Protein AF-A0A2V8DHQ2-F1 (afdb_monomer)

Radius of gyration: 13.89 Å; Cα contacts (8 Å, |Δi|>4): 43; chains: 1; bounding box: 27×40×33 Å

Mean predicted aligned error: 12.36 Å

pLDDT: mean 70.22, std 13.14, range [48.72, 85.75]

Sequence (61 aa):
MGTVLAAPRVQADDDEHSSSDESRIEVGLQIAPVPLDYAKHERKLVGLGSYIVNAVIGCNG

Foldseek 3Di:
DDDDPPDPPDDPDPPDDDPVLVVQLVVLCVQQPDHDDDDPVCSSVNSNVSSCVRPVVPDDD

Nearest PDB structures (foldseek):
  2jdi-assembly1_H  TM=3.259E-01  e=7.084E+00  Bos taurus

Secondary structure (DSSP, 8-state):
------------------HHHHHHHHHHHHS-SSPPP--TTTHHHHHHHHHHHHHGGG---

Solvent-accessible surface area (backbone atoms only — not comparable to full-atom values): 4014 Å² total; per-residue (Å²): 139,84,82,80,78,79,70,83,80,81,74,84,79,84,74,75,87,49,76,63,55,60,52,38,17,54,48,9,58,68,67,42,94,56,90,81,88,71,56,85,88,41,46,60,61,53,10,38,51,37,20,46,68,68,57,56,67,74,70,80,130

Structure (mmCIF, N/CA/C/O backbone):
data_AF-A0A2V8DHQ2-F1
#
_entry.id   AF-A0A2V8DHQ2-F1
#
loop_
_atom_site.group_PDB
_atom_site.id
_atom_site.type_symbol
_atom_site.label_atom_id
_atom_site.label_alt_id
_atom_site.label_comp_id
_atom_site.label_asym_id
_atom_site.label_entity_id
_atom_site.label_seq_id
_atom_site.pdbx_PDB_ins_code
_atom_site.Cartn_x
_atom_site.Cartn_y
_atom_site.Cartn_z
_atom_site.occupancy
_atom_site.B_iso_or_equiv
_atom_site.auth_seq_id
_atom_site.auth_comp_id
_atom_site.auth_asym_id
_atom_site.auth_atom_id
_atom_site.pdbx_PDB_model_num
ATOM 1 N N . MET A 1 1 ? -13.923 -34.156 -12.152 1.00 48.72 1 MET A N 1
ATOM 2 C CA . MET A 1 1 ? -12.475 -33.915 -11.991 1.00 48.72 1 MET A CA 1
ATOM 3 C C . MET A 1 1 ? -12.290 -32.424 -11.751 1.00 48.72 1 MET A C 1
ATOM 5 O O . MET A 1 1 ? -12.401 -31.663 -12.699 1.00 48.72 1 MET A O 1
ATOM 9 N N . GLY A 1 2 ? -12.186 -31.993 -10.491 1.00 49.38 2 GLY A N 1
ATOM 10 C CA . GLY A 1 2 ? -12.064 -30.576 -10.130 1.00 49.38 2 GLY A CA 1
ATOM 11 C C . GLY A 1 2 ? -10.602 -30.227 -9.887 1.00 49.38 2 GLY A C 1
ATOM 12 O O . GLY A 1 2 ? -9.970 -30.831 -9.025 1.00 49.38 2 GLY A O 1
ATOM 13 N N . THR A 1 3 ? -10.050 -29.301 -10.662 1.00 62.50 3 THR A N 1
ATOM 14 C CA . THR A 1 3 ? -8.689 -28.799 -10.464 1.00 62.50 3 THR A CA 1
ATOM 15 C C . THR A 1 3 ? -8.690 -27.814 -9.302 1.00 62.50 3 THR A C 1
ATOM 17 O O . THR A 1 3 ? -9.268 -26.732 -9.403 1.00 62.50 3 THR A O 1
ATOM 20 N N . VAL A 1 4 ? -8.056 -28.184 -8.191 1.00 65.12 4 VAL A N 1
ATOM 21 C CA . VAL A 1 4 ? -7.780 -27.251 -7.097 1.00 65.12 4 VAL A CA 1
ATOM 22 C C . VAL A 1 4 ? -6.664 -26.328 -7.579 1.00 65.12 4 VAL A C 1
ATOM 24 O O . VAL A 1 4 ? -5.519 -26.752 -7.715 1.00 65.12 4 VAL A O 1
ATOM 27 N N . LEU A 1 5 ? -7.010 -25.083 -7.900 1.00 62.03 5 LEU A N 1
ATOM 28 C CA . LEU A 1 5 ? -6.034 -24.030 -8.163 1.00 62.03 5 LEU A CA 1
ATOM 29 C C . LEU A 1 5 ? -5.307 -23.759 -6.843 1.00 62.03 5 LEU A C 1
ATOM 31 O O . LEU A 1 5 ? -5.858 -23.133 -5.938 1.00 62.03 5 LEU A O 1
ATOM 35 N N . ALA A 1 6 ? -4.096 -24.295 -6.699 1.00 63.91 6 ALA A N 1
ATOM 36 C CA . ALA A 1 6 ? -3.235 -23.979 -5.572 1.00 63.91 6 ALA A CA 1
ATOM 37 C C . ALA A 1 6 ? -2.818 -22.509 -5.701 1.00 63.91 6 ALA A C 1
ATOM 39 O O . ALA A 1 6 ? -1.919 -22.174 -6.469 1.00 63.91 6 ALA A O 1
ATOM 40 N N . ALA A 1 7 ? -3.511 -21.622 -4.985 1.00 59.16 7 ALA A N 1
ATOM 41 C CA . ALA A 1 7 ? -3.043 -20.257 -4.819 1.00 59.16 7 ALA A CA 1
ATOM 42 C C . ALA A 1 7 ? -1.679 -20.311 -4.108 1.00 59.16 7 ALA A C 1
ATOM 44 O O . ALA A 1 7 ? -1.557 -21.031 -3.107 1.00 59.16 7 ALA A O 1
ATOM 45 N N . PRO A 1 8 ? -0.649 -19.603 -4.606 1.00 56.44 8 PRO A N 1
ATOM 46 C CA . PRO A 1 8 ? 0.626 -19.535 -3.916 1.00 56.44 8 PRO A CA 1
ATOM 47 C C . PRO A 1 8 ? 0.368 -18.961 -2.525 1.00 56.44 8 PRO A C 1
ATOM 49 O O . PRO A 1 8 ? -0.181 -17.871 -2.365 1.00 56.44 8 PRO A O 1
ATOM 52 N N . ARG A 1 9 ? 0.708 -19.743 -1.504 1.00 52.97 9 ARG A N 1
ATOM 53 C CA . ARG A 1 9 ? 0.638 -19.302 -0.117 1.00 52.97 9 ARG A CA 1
ATOM 54 C C . ARG A 1 9 ? 1.848 -18.411 0.114 1.00 52.97 9 ARG A C 1
ATOM 56 O O . ARG A 1 9 ? 2.937 -18.917 0.355 1.00 52.97 9 ARG A O 1
ATOM 63 N N . VAL A 1 10 ? 1.668 -17.101 -0.047 1.00 49.84 10 VAL A N 1
ATOM 64 C CA . VAL A 1 10 ? 2.655 -16.117 0.403 1.00 49.84 10 VAL A CA 1
ATOM 65 C C . VAL A 1 10 ? 2.614 -16.118 1.926 1.00 49.84 10 VAL A C 1
ATOM 67 O O . VAL A 1 10 ? 1.591 -15.808 2.535 1.00 49.84 10 VAL A O 1
ATOM 70 N N . GLN A 1 11 ? 3.714 -16.553 2.529 1.00 52.69 11 GLN A N 1
ATOM 71 C CA . GLN A 1 11 ? 3.967 -16.390 3.949 1.00 52.69 11 GLN A CA 1
ATOM 72 C C . GLN A 1 11 ? 4.708 -15.062 4.100 1.00 52.69 11 GLN A C 1
ATOM 74 O O . GLN A 1 11 ? 5.722 -14.856 3.437 1.00 52.69 11 GLN A O 1
ATOM 79 N N . ALA A 1 12 ? 4.155 -14.136 4.883 1.00 53.81 12 ALA A N 1
ATOM 80 C CA . ALA A 1 12 ? 4.875 -12.926 5.252 1.00 53.81 12 ALA A CA 1
ATOM 81 C C . ALA A 1 12 ? 5.967 -13.345 6.242 1.00 53.81 12 ALA A C 1
ATOM 83 O O . ALA A 1 12 ? 5.658 -13.744 7.363 1.00 53.81 12 ALA A O 1
ATOM 84 N N . ASP A 1 13 ? 7.213 -13.354 5.776 1.00 50.88 13 ASP A N 1
ATOM 85 C CA . ASP A 1 13 ? 8.379 -13.540 6.631 1.00 50.88 13 ASP A CA 1
ATOM 86 C C . ASP A 1 13 ? 8.538 -12.259 7.460 1.00 50.88 13 ASP A C 1
ATOM 88 O O . ASP A 1 13 ? 8.814 -11.187 6.919 1.00 50.88 13 ASP A O 1
ATOM 92 N N . ASP A 1 14 ? 8.248 -12.352 8.758 1.00 53.41 14 ASP A N 1
ATOM 93 C CA . ASP A 1 14 ? 8.398 -11.274 9.746 1.00 53.41 14 ASP A CA 1
ATOM 94 C C . ASP A 1 14 ? 9.879 -11.207 10.176 1.00 53.41 14 ASP A C 1
ATOM 96 O O . ASP A 1 14 ? 10.220 -11.303 11.355 1.00 53.41 14 ASP A O 1
ATOM 100 N N . ASP A 1 15 ? 10.783 -11.141 9.193 1.00 49.16 15 ASP A N 1
ATOM 101 C CA . ASP A 1 15 ? 12.215 -10.989 9.436 1.00 49.16 15 ASP A CA 1
ATOM 102 C C . ASP A 1 15 ? 12.468 -9.528 9.844 1.00 49.16 15 ASP A C 1
ATOM 104 O O . ASP A 1 15 ? 12.377 -8.577 9.064 1.00 49.16 15 ASP A O 1
ATOM 108 N N . GLU A 1 16 ? 12.665 -9.376 11.148 1.00 57.53 16 GLU A N 1
ATOM 109 C CA . GLU A 1 16 ? 12.865 -8.165 11.928 1.00 57.53 16 GLU A CA 1
ATOM 110 C C . GLU A 1 16 ? 13.499 -6.949 11.206 1.00 57.53 16 GLU A C 1
ATOM 112 O O . GLU A 1 16 ? 14.637 -6.959 10.744 1.00 57.53 16 GLU A O 1
ATOM 117 N N . HIS A 1 17 ? 12.823 -5.799 11.332 1.00 50.00 17 HIS A N 1
ATOM 118 C CA . HIS A 1 17 ? 13.476 -4.498 11.558 1.00 50.00 17 HIS A CA 1
ATOM 119 C C . HIS A 1 17 ? 14.343 -3.887 10.437 1.00 50.00 17 HIS A C 1
ATOM 121 O O . HIS A 1 17 ? 15.300 -3.164 10.718 1.00 50.00 17 HIS A O 1
ATOM 127 N N . SER A 1 18 ? 13.987 -4.037 9.161 1.00 53.84 18 SER A N 1
ATOM 128 C CA . SER A 1 18 ? 14.566 -3.171 8.126 1.00 53.84 18 SER A CA 1
ATOM 129 C C . SER A 1 18 ? 13.732 -1.895 7.980 1.00 53.84 18 SER A C 1
ATOM 131 O O . SER A 1 18 ? 12.550 -1.952 7.661 1.00 53.84 18 SER A O 1
ATOM 133 N N . SER A 1 19 ? 14.330 -0.710 8.144 1.00 58.81 19 SER A N 1
ATOM 134 C CA . SER A 1 19 ? 13.707 0.593 7.804 1.00 58.81 19 SER A CA 1
ATOM 135 C C . SER A 1 19 ? 13.108 0.626 6.379 1.00 58.81 19 SER A C 1
ATOM 137 O O . SER A 1 19 ? 12.240 1.449 6.068 1.00 58.81 19 SER A O 1
ATOM 139 N N . SER A 1 20 ? 13.544 -0.307 5.527 1.00 65.25 20 SER A N 1
ATOM 140 C CA . SER A 1 20 ? 12.978 -0.569 4.210 1.00 65.25 20 SER A CA 1
ATOM 141 C C . SER A 1 20 ? 11.517 -1.033 4.267 1.00 65.25 20 SER A C 1
ATOM 143 O O . SER A 1 20 ? 10.718 -0.561 3.465 1.00 65.25 20 SER A O 1
ATOM 145 N N . ASP A 1 21 ? 11.125 -1.878 5.221 1.00 70.94 21 ASP A N 1
ATOM 146 C CA . ASP A 1 2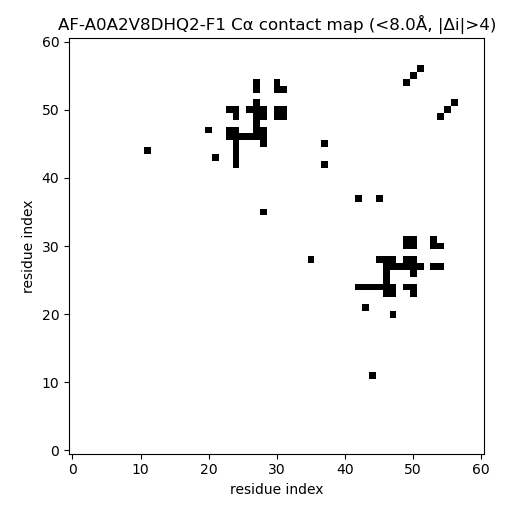1 ? 9.757 -2.400 5.316 1.00 70.94 21 ASP A CA 1
ATOM 147 C C . ASP A 1 21 ? 8.766 -1.353 5.807 1.00 70.94 21 ASP A C 1
ATOM 149 O O . ASP A 1 21 ? 7.688 -1.238 5.238 1.00 70.94 21 ASP A O 1
ATOM 153 N N . GLU A 1 22 ? 9.140 -0.505 6.767 1.00 78.69 22 GLU A N 1
ATOM 154 C CA . GLU A 1 22 ? 8.306 0.643 7.162 1.00 78.69 22 GLU A CA 1
ATOM 155 C C . GLU A 1 22 ? 8.055 1.590 5.979 1.00 78.69 22 GLU A C 1
ATOM 157 O O . GLU A 1 22 ? 6.921 2.015 5.753 1.00 78.69 22 GLU A O 1
ATOM 162 N N . SER A 1 23 ? 9.088 1.840 5.166 1.00 80.00 23 SER A N 1
ATOM 163 C CA . SER A 1 23 ? 8.965 2.659 3.953 1.00 80.00 2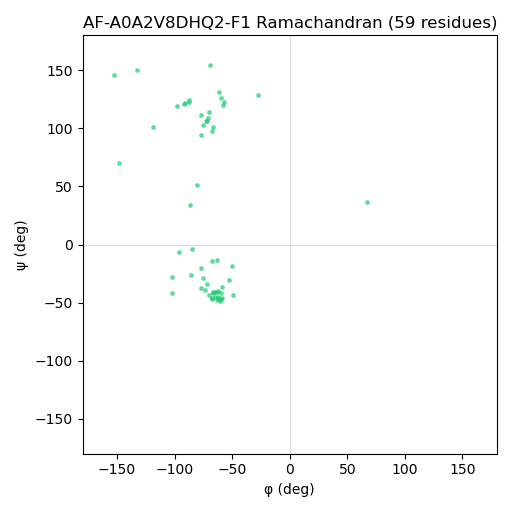3 SER A CA 1
ATOM 164 C C . SER A 1 23 ? 8.052 1.997 2.917 1.00 80.00 23 SER A C 1
ATOM 166 O O . SER A 1 23 ? 7.219 2.657 2.300 1.00 80.00 23 SER A O 1
ATOM 168 N N . ARG A 1 24 ? 8.163 0.675 2.736 1.00 83.44 24 ARG A N 1
ATOM 169 C CA . ARG A 1 24 ? 7.294 -0.103 1.838 1.00 83.44 24 ARG A CA 1
ATOM 170 C C . ARG A 1 24 ? 5.854 -0.132 2.325 1.00 83.44 24 ARG A C 1
ATOM 172 O O . ARG A 1 24 ? 4.953 0.034 1.514 1.00 83.44 24 ARG A O 1
ATOM 179 N N . ILE A 1 25 ? 5.629 -0.283 3.627 1.00 83.25 25 ILE A N 1
ATOM 180 C CA . ILE A 1 25 ? 4.306 -0.228 4.254 1.00 83.25 25 ILE A CA 1
ATOM 181 C C . ILE A 1 25 ? 3.674 1.139 4.002 1.00 83.25 25 ILE A C 1
ATOM 183 O O . ILE A 1 25 ? 2.529 1.208 3.565 1.00 83.25 25 ILE A O 1
ATOM 187 N N . GLU A 1 26 ? 4.404 2.230 4.232 1.00 84.44 26 GLU A N 1
ATOM 188 C CA . GLU A 1 26 ? 3.902 3.582 3.983 1.00 84.44 26 GLU A CA 1
ATOM 189 C C . GLU A 1 26 ? 3.568 3.809 2.505 1.00 84.44 26 GLU A C 1
ATOM 191 O O . GLU A 1 26 ? 2.486 4.305 2.189 1.00 84.44 26 GLU A O 1
ATOM 196 N N . VAL A 1 27 ? 4.448 3.389 1.594 1.00 84.38 27 VAL A N 1
ATOM 197 C CA . VAL A 1 27 ? 4.196 3.472 0.151 1.00 84.38 27 VAL A CA 1
ATOM 198 C C . VAL A 1 27 ? 2.989 2.620 -0.235 1.00 84.38 27 VAL A C 1
ATOM 200 O O . VAL A 1 27 ? 2.112 3.112 -0.931 1.00 84.38 27 VAL A O 1
ATOM 203 N N . GLY A 1 28 ? 2.886 1.384 0.250 1.00 84.31 28 GLY A N 1
ATOM 204 C CA . GLY A 1 28 ? 1.771 0.480 -0.029 1.00 84.31 28 GLY A CA 1
ATOM 205 C C . GLY A 1 28 ? 0.416 1.028 0.401 1.00 84.31 28 GLY A C 1
ATOM 206 O O . GLY A 1 28 ? -0.574 0.849 -0.307 1.00 84.31 28 GLY A O 1
ATOM 207 N N . LEU A 1 29 ? 0.370 1.744 1.524 1.00 85.75 29 LEU A N 1
ATOM 208 C CA . LEU A 1 29 ? -0.833 2.437 1.985 1.00 85.75 29 LEU A CA 1
ATOM 209 C C . LEU A 1 29 ? -1.164 3.669 1.130 1.00 85.75 29 LEU A C 1
ATOM 211 O O . LEU A 1 29 ? -2.338 3.959 0.927 1.00 85.75 29 LEU A O 1
ATOM 215 N N . GLN A 1 30 ? -0.154 4.377 0.614 1.00 84.62 30 GLN A N 1
ATOM 216 C CA . GLN A 1 30 ? -0.346 5.556 -0.239 1.00 84.62 30 GLN A CA 1
ATOM 217 C C . GLN A 1 30 ? -0.747 5.218 -1.679 1.00 84.62 30 GLN A C 1
ATOM 219 O O . GLN A 1 30 ? -1.542 5.939 -2.275 1.00 84.62 30 GLN A O 1
ATOM 224 N N . ILE A 1 31 ? -0.200 4.144 -2.252 1.00 80.62 31 ILE A N 1
ATOM 225 C CA . ILE A 1 31 ? -0.462 3.747 -3.646 1.00 80.62 31 ILE A CA 1
ATOM 226 C C . ILE A 1 31 ? -1.724 2.897 -3.801 1.00 80.62 31 ILE A C 1
ATOM 228 O O . ILE A 1 31 ? -2.062 2.506 -4.918 1.00 80.62 31 ILE A O 1
ATOM 232 N N . ALA A 1 32 ? -2.390 2.553 -2.696 1.00 81.06 32 ALA A N 1
ATOM 233 C CA . ALA A 1 32 ? -3.593 1.746 -2.738 1.00 81.06 32 ALA A CA 1
ATOM 234 C C . ALA A 1 32 ? -4.669 2.466 -3.578 1.00 81.06 32 ALA A C 1
ATOM 236 O O . ALA A 1 32 ? -5.005 3.616 -3.289 1.00 81.06 32 ALA A O 1
ATOM 237 N N . PRO A 1 33 ? -5.240 1.812 -4.606 1.00 72.81 33 PRO A N 1
ATOM 238 C CA . PRO A 1 33 ? -6.210 2.447 -5.502 1.00 72.81 33 PRO A CA 1
ATOM 239 C C . PRO A 1 33 ? -7.539 2.777 -4.809 1.00 72.81 33 PRO A C 1
ATOM 241 O O . 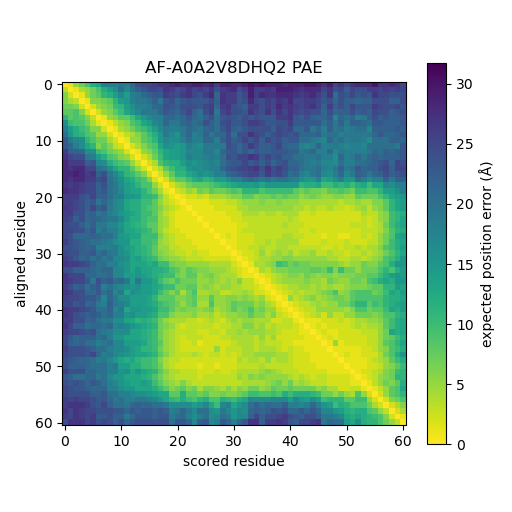PRO A 1 33 ? -8.353 3.526 -5.347 1.00 72.81 33 PRO A O 1
ATOM 244 N N . VAL A 1 34 ? -7.765 2.212 -3.621 1.00 77.1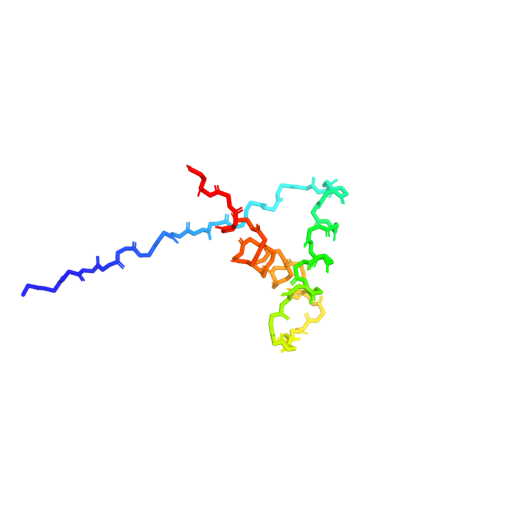2 34 VAL A N 1
ATOM 245 C CA . VAL A 1 34 ? -8.933 2.450 -2.777 1.00 77.12 34 VAL A CA 1
ATOM 246 C C . VAL A 1 34 ? -8.492 2.706 -1.335 1.00 77.12 34 VAL A C 1
ATOM 248 O O . VAL A 1 34 ? -7.475 2.151 -0.911 1.00 77.12 34 VAL A O 1
ATOM 251 N N . PRO A 1 35 ? -9.250 3.505 -0.561 1.00 76.00 35 PRO A N 1
ATOM 252 C CA . PRO A 1 35 ? -8.998 3.671 0.865 1.00 76.00 35 PRO A CA 1
ATOM 253 C C . PRO A 1 35 ? -9.040 2.309 1.559 1.00 76.00 35 PRO A C 1
ATOM 255 O O . PRO A 1 35 ? -10.039 1.594 1.471 1.00 76.00 35 PRO A O 1
ATOM 258 N N . LEU A 1 36 ? -7.948 1.945 2.224 1.00 75.12 36 LEU A N 1
ATOM 259 C CA . LEU A 1 36 ? -7.852 0.692 2.960 1.00 75.12 36 LEU A CA 1
ATOM 260 C C . LEU A 1 36 ? -8.382 0.912 4.380 1.00 75.12 36 LEU A C 1
ATOM 262 O O . LEU A 1 36 ? -7.894 1.784 5.097 1.00 75.12 36 LEU A O 1
ATOM 266 N N . ASP A 1 37 ? -9.371 0.114 4.775 1.00 78.19 37 ASP A N 1
ATOM 267 C CA . ASP A 1 37 ? -9.832 0.026 6.160 1.00 78.19 37 ASP A CA 1
ATOM 268 C C . ASP A 1 37 ? -9.059 -1.103 6.851 1.00 78.19 37 ASP A C 1
ATOM 270 O O . ASP A 1 37 ? -9.035 -2.235 6.365 1.00 78.19 37 ASP A O 1
ATOM 274 N N . TYR A 1 38 ? -8.343 -0.779 7.925 1.00 79.44 38 TYR A N 1
ATOM 275 C CA . TYR A 1 38 ? -7.548 -1.745 8.678 1.00 79.44 38 TYR A CA 1
ATOM 276 C C . TYR A 1 38 ? -7.409 -1.307 10.129 1.00 79.44 38 TYR A C 1
ATOM 278 O O . TYR A 1 38 ? -7.279 -0.117 10.446 1.00 79.44 38 TYR A O 1
ATOM 286 N N . ALA A 1 39 ? -7.379 -2.276 11.040 1.00 82.62 39 ALA A N 1
ATOM 287 C CA . ALA A 1 39 ? -7.080 -1.982 12.427 1.00 82.62 39 ALA A CA 1
ATOM 288 C C . ALA A 1 39 ? -5.604 -1.571 12.578 1.00 82.62 39 ALA A C 1
ATOM 290 O O . ALA A 1 39 ? -4.733 -1.975 11.807 1.00 82.62 39 ALA A O 1
ATOM 291 N N . LYS A 1 40 ? -5.276 -0.795 13.624 1.00 73.31 40 LYS A N 1
ATOM 292 C CA . LYS A 1 40 ? -3.890 -0.336 13.864 1.00 73.31 40 LYS A CA 1
ATOM 293 C C . LYS A 1 40 ? -2.857 -1.472 13.893 1.00 73.31 40 LYS A C 1
ATOM 295 O O . LYS A 1 40 ? -1.713 -1.234 13.521 1.00 73.31 40 LYS A O 1
ATOM 300 N N . HIS A 1 41 ? -3.251 -2.673 14.323 1.00 77.50 41 HIS A N 1
ATOM 301 C CA . HIS A 1 41 ? -2.371 -3.843 14.391 1.00 77.50 41 HIS A CA 1
ATOM 302 C C . HIS A 1 41 ? -2.117 -4.493 13.021 1.00 77.50 41 HIS A C 1
ATOM 304 O O . HIS A 1 41 ? -1.109 -5.166 12.842 1.00 77.50 41 HIS A O 1
ATOM 310 N N . GLU A 1 42 ? -2.977 -4.242 12.037 1.00 81.38 42 GLU A N 1
ATOM 311 C CA . GLU A 1 42 ? -2.895 -4.828 10.696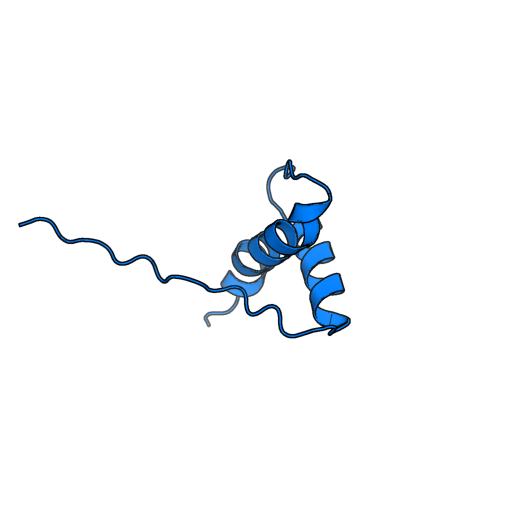 1.00 81.38 42 GLU A CA 1
ATOM 312 C C . GLU A 1 42 ? -2.196 -3.899 9.704 1.00 81.38 42 GLU A C 1
ATOM 314 O O . GLU A 1 42 ? -1.906 -4.303 8.583 1.00 81.3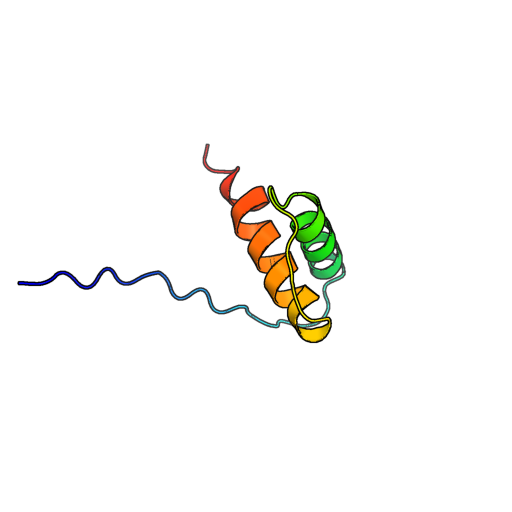8 42 GLU A O 1
ATOM 319 N N . ARG A 1 43 ? -1.871 -2.665 10.120 1.00 81.81 43 ARG A N 1
ATOM 320 C CA . ARG A 1 43 ? -1.219 -1.651 9.279 1.00 81.81 43 ARG A CA 1
ATOM 321 C C . ARG A 1 43 ? 0.004 -2.200 8.543 1.00 81.81 43 ARG A C 1
ATOM 323 O O . ARG A 1 43 ? 0.170 -1.908 7.363 1.00 81.81 43 ARG A O 1
ATOM 330 N N . LYS A 1 44 ? 0.856 -2.972 9.226 1.00 82.81 44 LYS A N 1
ATOM 331 C CA . LYS A 1 44 ? 2.062 -3.550 8.616 1.00 82.81 44 LYS A CA 1
ATOM 332 C C . LYS A 1 44 ? 1.715 -4.605 7.565 1.00 82.81 44 LYS A C 1
ATOM 334 O O . LYS A 1 44 ? 2.217 -4.541 6.450 1.00 82.81 44 LYS A O 1
ATOM 339 N N . LEU A 1 45 ? 0.805 -5.519 7.895 1.00 83.81 45 LEU A N 1
ATOM 340 C CA . LEU A 1 45 ? 0.402 -6.623 7.024 1.00 83.81 45 LEU A CA 1
ATOM 341 C C . LEU A 1 45 ? -0.352 -6.122 5.782 1.00 83.81 45 LEU A C 1
ATOM 343 O O . LEU A 1 45 ? -0.031 -6.502 4.657 1.00 83.81 45 LEU A O 1
ATOM 347 N N . VAL A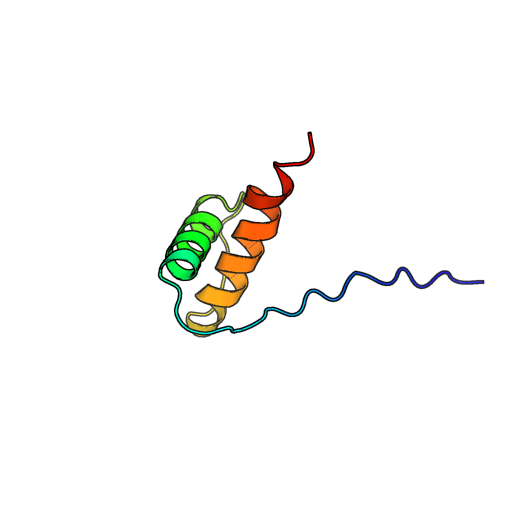 1 46 ? -1.308 -5.213 5.976 1.00 85.38 46 VAL A N 1
ATOM 348 C CA . VAL A 1 46 ? -2.114 -4.614 4.905 1.00 85.38 46 VAL A CA 1
ATOM 349 C C . VAL A 1 46 ? -1.276 -3.672 4.042 1.00 85.38 46 VAL A C 1
ATOM 351 O O . VAL A 1 46 ? -1.352 -3.735 2.816 1.00 85.38 46 VAL A O 1
ATOM 354 N N . GLY A 1 47 ? -0.438 -2.832 4.656 1.00 84.75 47 GLY A N 1
ATOM 355 C CA . GLY A 1 47 ? 0.430 -1.913 3.923 1.00 84.75 47 GLY A CA 1
ATOM 356 C C . GLY A 1 47 ? 1.470 -2.640 3.078 1.00 84.75 47 GLY A C 1
ATOM 357 O O . GLY A 1 47 ? 1.612 -2.334 1.897 1.00 84.75 47 GLY A O 1
ATOM 358 N N . LEU A 1 48 ? 2.137 -3.658 3.630 1.00 84.12 48 LEU A N 1
ATOM 359 C CA . LEU A 1 48 ? 3.096 -4.460 2.871 1.00 84.12 48 LEU A CA 1
ATOM 360 C C . LEU A 1 48 ? 2.406 -5.276 1.769 1.00 84.12 48 LEU A C 1
ATOM 362 O O . LEU A 1 48 ? 2.891 -5.318 0.639 1.00 84.12 48 LEU A O 1
ATOM 366 N N . GLY A 1 49 ? 1.242 -5.866 2.056 1.00 84.19 49 GLY A N 1
ATOM 367 C CA . GLY A 1 49 ? 0.446 -6.576 1.055 1.00 84.19 49 GLY A CA 1
ATOM 368 C C . GLY A 1 49 ? 0.050 -5.673 -0.115 1.00 84.19 49 GLY A C 1
ATOM 369 O O . GLY A 1 49 ? 0.248 -6.039 -1.273 1.00 84.19 49 GLY A O 1
ATOM 370 N N . SER A 1 50 ? -0.424 -4.459 0.179 1.00 83.56 50 SER A N 1
ATOM 371 C CA . SER A 1 50 ? -0.755 -3.454 -0.835 1.00 83.56 50 SER A CA 1
ATOM 372 C C . SER A 1 50 ? 0.474 -3.020 -1.638 1.00 83.56 50 SER A C 1
ATOM 374 O O . SER A 1 50 ? 0.400 -2.901 -2.861 1.00 83.56 50 SER A O 1
ATOM 376 N N . TYR A 1 51 ? 1.623 -2.840 -0.982 1.00 83.81 51 TYR A N 1
ATOM 377 C CA . TYR A 1 51 ? 2.883 -2.528 -1.655 1.00 83.81 51 TYR A CA 1
ATOM 378 C C . TYR A 1 51 ? 3.281 -3.616 -2.655 1.00 83.81 51 TYR A C 1
ATOM 380 O O . TYR A 1 51 ? 3.607 -3.316 -3.799 1.00 83.81 51 TYR A O 1
ATOM 388 N N . ILE A 1 52 ? 3.216 -4.888 -2.266 1.00 82.12 52 ILE A N 1
ATOM 389 C CA . ILE A 1 52 ? 3.616 -5.993 -3.143 1.00 82.12 52 ILE A CA 1
ATOM 390 C C . ILE A 1 52 ? 2.708 -6.059 -4.377 1.00 82.12 52 ILE A C 1
ATOM 392 O O . ILE A 1 52 ? 3.209 -6.121 -5.499 1.00 82.12 52 ILE A O 1
ATOM 396 N N . VAL A 1 53 ? 1.385 -5.988 -4.201 1.00 81.69 53 VAL A N 1
ATOM 397 C CA . VAL A 1 53 ? 0.450 -6.143 -5.328 1.00 81.69 53 VAL A CA 1
ATOM 398 C C . VAL A 1 53 ? 0.387 -4.915 -6.239 1.00 81.69 53 VAL A C 1
ATOM 400 O O . VAL A 1 53 ? 0.148 -5.067 -7.432 1.00 81.69 53 VAL A O 1
ATOM 403 N N . ASN A 1 54 ? 0.628 -3.710 -5.714 1.00 73.62 54 ASN A N 1
ATOM 404 C CA . ASN A 1 54 ? 0.501 -2.473 -6.493 1.00 73.62 54 ASN A CA 1
ATOM 405 C C . ASN A 1 54 ? 1.849 -1.885 -6.952 1.00 73.62 54 ASN A C 1
ATOM 407 O O . ASN A 1 54 ? 1.884 -1.232 -7.991 1.00 73.62 54 ASN A O 1
ATOM 411 N N . ALA A 1 55 ? 2.956 -2.112 -6.2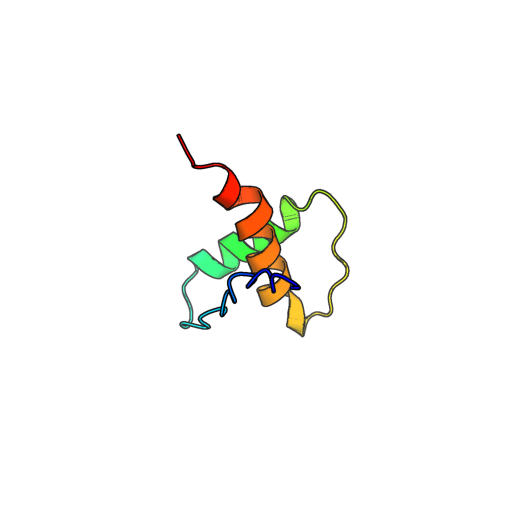31 1.00 77.19 55 ALA A N 1
ATOM 412 C CA . ALA A 1 55 ? 4.290 -1.617 -6.604 1.00 77.19 55 ALA A CA 1
ATOM 413 C C . ALA A 1 55 ? 5.191 -2.692 -7.228 1.00 77.19 55 ALA A C 1
ATOM 415 O O . ALA A 1 55 ? 5.899 -2.403 -8.190 1.00 77.19 55 ALA A O 1
ATOM 416 N N . VAL A 1 56 ? 5.193 -3.926 -6.703 1.00 72.56 56 VAL A N 1
ATOM 417 C CA . VAL A 1 56 ? 6.145 -4.975 -7.135 1.00 72.56 56 VAL A CA 1
ATOM 418 C C . VAL A 1 56 ? 5.653 -5.740 -8.370 1.00 72.56 56 VAL A C 1
ATOM 420 O O . VAL A 1 56 ? 6.465 -6.187 -9.177 1.00 72.56 56 VAL A O 1
ATOM 423 N N . ILE A 1 57 ? 4.337 -5.811 -8.603 1.00 60.19 57 ILE A N 1
ATOM 424 C CA . ILE A 1 57 ? 3.762 -6.390 -9.837 1.00 60.19 57 ILE A CA 1
ATOM 425 C C . ILE A 1 57 ? 4.158 -5.586 -11.100 1.00 60.19 57 ILE A C 1
ATOM 427 O O . ILE A 1 57 ? 4.072 -6.092 -12.217 1.00 60.19 57 ILE A O 1
ATOM 431 N N . GLY A 1 58 ? 4.703 -4.378 -10.938 1.00 57.56 58 GLY A N 1
ATOM 432 C CA . GLY A 1 58 ? 5.245 -3.539 -12.007 1.00 57.56 58 GLY A CA 1
ATOM 433 C C . GLY A 1 58 ? 6.710 -3.794 -12.378 1.00 57.56 58 GLY A C 1
A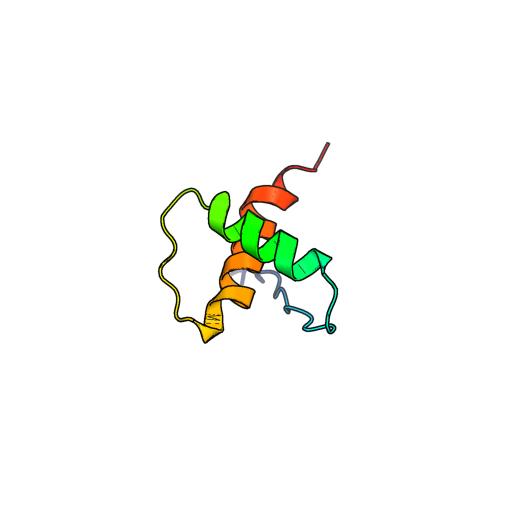TOM 434 O O . GLY A 1 58 ? 7.401 -2.838 -12.717 1.00 57.56 58 GLY A O 1
ATOM 435 N N . CYS A 1 59 ? 7.220 -5.028 -12.310 1.00 53.16 59 CYS A N 1
ATOM 436 C CA . CYS A 1 59 ? 8.525 -5.346 -12.903 1.00 53.16 59 CYS A CA 1
ATOM 437 C C . CYS A 1 59 ? 8.601 -6.792 -13.422 1.00 53.16 59 CYS A C 1
ATOM 439 O O . CYS A 1 59 ? 9.297 -7.640 -12.873 1.00 53.16 59 CYS A O 1
ATOM 441 N N . ASN A 1 60 ? 7.871 -7.071 -14.503 1.00 49.03 60 ASN A N 1
ATOM 442 C CA . ASN A 1 60 ? 8.296 -8.062 -15.491 1.00 49.03 60 ASN A CA 1
ATOM 443 C C . ASN A 1 60 ? 8.460 -7.312 -16.815 1.00 49.03 60 ASN A C 1
ATOM 445 O O . ASN A 1 60 ? 7.468 -6.950 -17.449 1.00 49.03 60 ASN A O 1
ATOM 449 N N . GLY A 1 61 ? 9.712 -7.007 -17.155 1.00 51.44 61 GLY A N 1
ATOM 450 C CA . GLY A 1 61 ? 10.121 -6.817 -18.545 1.00 51.44 61 GLY A CA 1
ATOM 451 C C . GLY A 1 61 ? 10.382 -8.167 -19.192 1.00 51.44 61 GLY A C 1
ATOM 452 O O . GLY A 1 61 ? 10.714 -9.112 -18.440 1.00 51.44 61 GLY A O 1
#